Protein AF-A0AAW6I2W5-F1 (afdb_monomer_lite)

Secondary structure (DSSP, 8-state):
-PPPPHHHHHHHHHHHHHHT-HHHHHHHHHHTT-SSGGGS-GGGHHHHHHHHHHHHHHHHTTPPPTT--

Foldseek 3Di:
DPQQDLVNLVVLLVVLCVPVRPQLSCVLQVVVVHRDSVPPPSVCSVVSNVSSVVQVVCVVVVHDDPRPD

Structure (mmCIF, N/CA/C/O backbone):
data_AF-A0AAW6I2W5-F1
#
_entry.id   AF-A0AAW6I2W5-F1
#
loop_
_atom_site.group_PDB
_atom_site.id
_atom_site.type_symbol
_atom_site.label_atom_id
_atom_site.label_alt_id
_atom_site.label_comp_id
_atom_site.label_asym_id
_atom_site.label_entity_id
_atom_site.label_seq_id
_atom_site.pdbx_PDB_ins_code
_atom_site.Cartn_x
_atom_site.Cartn_y
_atom_site.Cartn_z
_atom_site.occupancy
_atom_site.B_iso_or_equiv
_atom_site.auth_seq_id
_atom_site.auth_comp_id
_atom_site.auth_asym_id
_atom_site.auth_atom_id
_atom_site.pdbx_PDB_model_num
ATOM 1 N N . MET A 1 1 ? 6.114 11.270 15.438 1.00 44.38 1 MET A N 1
ATOM 2 C CA . MET A 1 1 ? 5.857 10.873 14.041 1.00 44.38 1 MET A CA 1
ATOM 3 C C . MET A 1 1 ? 4.358 10.927 13.847 1.00 44.38 1 MET A C 1
ATOM 5 O O . MET A 1 1 ? 3.664 10.252 14.597 1.00 44.38 1 MET A O 1
ATOM 9 N N . SER A 1 2 ? 3.853 11.792 12.967 1.00 57.00 2 SER A N 1
ATOM 10 C CA . SER A 1 2 ? 2.435 11.745 12.601 1.00 57.00 2 SER A CA 1
ATOM 11 C C . SER A 1 2 ? 2.206 10.436 11.861 1.00 57.00 2 SER A C 1
ATOM 13 O O . SER A 1 2 ? 2.937 10.145 10.918 1.00 57.00 2 SER A O 1
ATOM 15 N N . THR A 1 3 ? 1.265 9.621 12.327 1.00 59.50 3 THR A N 1
ATOM 16 C CA . THR A 1 3 ? 0.819 8.444 11.584 1.00 59.50 3 THR A CA 1
ATOM 17 C C . THR A 1 3 ? 0.327 8.934 10.224 1.00 59.50 3 THR A C 1
ATOM 19 O O . THR A 1 3 ? -0.558 9.797 10.210 1.00 59.50 3 THR A O 1
ATOM 22 N N . PRO A 1 4 ? 0.902 8.457 9.104 1.00 70.12 4 PRO A N 1
ATOM 23 C CA . PRO A 1 4 ? 0.446 8.864 7.791 1.00 70.12 4 PRO A CA 1
ATOM 24 C C . PRO A 1 4 ? -1.040 8.558 7.690 1.00 70.1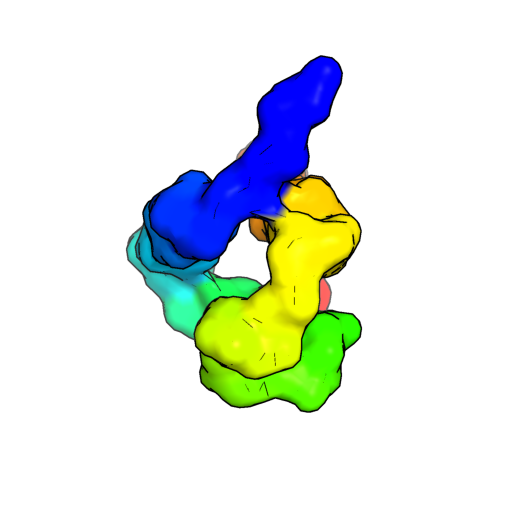2 4 PRO A C 1
ATOM 26 O O . PRO A 1 4 ? -1.480 7.456 8.008 1.00 70.12 4 PRO A O 1
ATOM 29 N N . GLY A 1 5 ? -1.828 9.570 7.352 1.00 83.56 5 GLY A N 1
ATOM 30 C CA . GLY A 1 5 ? -3.273 9.459 7.282 1.00 83.56 5 GLY A CA 1
ATOM 31 C C . GLY A 1 5 ? -3.723 8.766 5.999 1.00 83.56 5 GLY A C 1
ATOM 32 O O . GLY A 1 5 ? -2.969 8.624 5.036 1.00 83.56 5 GLY A O 1
ATOM 33 N N . TYR A 1 6 ? -5.016 8.439 5.939 1.00 85.12 6 TYR A N 1
ATOM 34 C CA . TYR A 1 6 ? -5.649 7.884 4.734 1.00 85.12 6 TYR A CA 1
ATOM 35 C C . TYR A 1 6 ? -5.332 8.707 3.476 1.00 85.12 6 TYR A C 1
ATOM 37 O O . TYR A 1 6 ? -5.096 8.171 2.400 1.00 85.12 6 TYR A O 1
ATOM 45 N N . LEU A 1 7 ? -5.304 10.032 3.617 1.00 86.25 7 LEU A N 1
ATOM 46 C CA . LEU A 1 7 ? -5.116 10.960 2.508 1.00 86.25 7 LEU A CA 1
ATOM 47 C C . LEU A 1 7 ? -3.679 10.940 1.958 1.00 86.25 7 LEU A C 1
ATOM 49 O O . LEU A 1 7 ? -3.485 11.092 0.754 1.00 86.25 7 LEU A O 1
ATOM 53 N N . GLU A 1 8 ? -2.685 10.729 2.821 1.00 89.12 8 GLU A N 1
ATOM 54 C CA . GLU A 1 8 ? -1.274 10.604 2.432 1.00 89.12 8 GLU A CA 1
ATOM 55 C C . GLU A 1 8 ? -1.031 9.263 1.742 1.00 89.12 8 GLU A C 1
ATOM 57 O O . GLU A 1 8 ? -0.510 9.231 0.627 1.00 89.12 8 GLU A O 1
ATOM 62 N N . ALA A 1 9 ? -1.539 8.179 2.330 1.00 88.25 9 ALA A N 1
ATOM 63 C CA . ALA A 1 9 ? -1.513 6.850 1.733 1.00 88.25 9 ALA A CA 1
ATOM 64 C C . ALA A 1 9 ? -2.214 6.807 0.361 1.00 88.25 9 ALA A C 1
ATOM 66 O O . ALA A 1 9 ? -1.683 6.244 -0.596 1.00 88.25 9 ALA A O 1
ATOM 67 N N . ALA A 1 10 ? -3.375 7.458 0.223 1.00 89.12 10 ALA A N 1
ATOM 68 C CA . ALA A 1 10 ? -4.112 7.529 -1.040 1.00 89.12 10 ALA A CA 1
ATOM 69 C C . ALA A 1 10 ? -3.326 8.275 -2.121 1.00 89.12 10 ALA A C 1
ATOM 71 O O . ALA A 1 10 ? -3.304 7.850 -3.279 1.00 89.12 10 ALA A O 1
ATOM 72 N N . LYS A 1 11 ? -2.669 9.380 -1.751 1.00 90.62 11 LYS A N 1
ATOM 73 C CA . LYS A 1 11 ? -1.815 10.144 -2.665 1.00 90.62 11 LYS A CA 1
ATOM 74 C C . LYS A 1 11 ? -0.612 9.324 -3.116 1.00 90.62 11 LYS A C 1
ATOM 76 O O . LYS A 1 11 ? -0.368 9.273 -4.317 1.00 90.62 11 LYS A O 1
ATOM 81 N N . ALA A 1 12 ? 0.074 8.655 -2.192 1.00 89.25 12 ALA A N 1
ATOM 82 C CA . ALA A 1 12 ? 1.224 7.808 -2.498 1.00 89.25 12 ALA A CA 1
ATOM 83 C C . ALA A 1 12 ? 0.840 6.647 -3.429 1.00 89.25 12 ALA A C 1
ATOM 85 O O . ALA A 1 12 ? 1.482 6.431 -4.452 1.00 89.25 12 ALA A O 1
ATOM 86 N N . LEU A 1 13 ? -0.270 5.957 -3.146 1.00 87.62 13 LEU A N 1
ATOM 87 C CA . LEU A 1 13 ? -0.753 4.858 -3.984 1.00 87.62 13 LEU A CA 1
ATOM 88 C C . LEU A 1 13 ? -1.168 5.341 -5.387 1.00 87.62 13 LEU A C 1
ATOM 90 O O . LEU A 1 13 ? -0.930 4.671 -6.391 1.00 87.62 13 LEU A O 1
ATOM 94 N N . THR A 1 14 ? -1.780 6.527 -5.467 1.00 89.88 14 THR A N 1
ATOM 95 C CA . THR A 1 14 ? -2.152 7.150 -6.746 1.00 89.88 14 THR A CA 1
ATOM 96 C C . THR A 1 14 ? -0.921 7.552 -7.554 1.00 89.88 14 THR A C 1
ATOM 98 O O . THR A 1 14 ? -0.919 7.385 -8.773 1.00 89.88 14 THR A O 1
ATOM 101 N N . ALA A 1 15 ? 0.112 8.081 -6.896 1.00 90.06 15 ALA A N 1
ATOM 102 C CA . ALA A 1 15 ? 1.382 8.414 -7.531 1.00 90.06 15 ALA A CA 1
ATOM 103 C C . ALA A 1 15 ? 2.059 7.148 -8.075 1.00 90.06 15 ALA A C 1
ATOM 105 O O . ALA A 1 15 ? 2.354 7.090 -9.265 1.00 90.06 15 ALA A O 1
ATOM 106 N N . LEU A 1 16 ? 2.131 6.085 -7.266 1.00 88.19 16 LEU A N 1
ATOM 107 C CA . LEU A 1 16 ? 2.688 4.790 -7.660 1.00 88.19 16 LEU A CA 1
ATOM 108 C C . LEU A 1 16 ? 2.001 4.229 -8.914 1.00 88.19 16 LEU A C 1
ATOM 110 O O . LEU A 1 16 ? 2.657 3.823 -9.871 1.00 88.19 16 LEU A O 1
ATOM 114 N N . SER A 1 17 ? 0.664 4.261 -8.932 1.00 88.12 17 SER A N 1
ATOM 115 C CA . SER A 1 17 ? -0.149 3.818 -10.073 1.00 88.12 17 SER A CA 1
ATOM 116 C C . SER A 1 17 ? 0.134 4.616 -11.352 1.00 88.12 17 SER A C 1
ATOM 118 O O . SER A 1 17 ? 0.082 4.061 -12.449 1.00 88.12 17 SER A O 1
ATOM 120 N N . LYS A 1 18 ? 0.435 5.914 -11.222 1.00 88.75 18 LYS A N 1
ATOM 121 C CA . LYS A 1 18 ? 0.744 6.800 -12.351 1.00 88.75 18 LYS A CA 1
ATOM 122 C C . LYS A 1 18 ? 2.178 6.661 -12.850 1.00 88.75 18 LYS A C 1
ATOM 124 O O . LYS A 1 18 ? 2.383 6.751 -14.054 1.00 88.75 18 LYS A O 1
ATOM 129 N N . GLU A 1 19 ? 3.138 6.507 -11.946 1.00 87.75 19 GLU A N 1
ATOM 130 C CA . GLU A 1 19 ? 4.567 6.530 -12.270 1.00 87.75 19 GLU A CA 1
ATOM 131 C C . GLU A 1 19 ? 5.089 5.151 -12.662 1.00 87.75 19 GLU A C 1
ATOM 133 O O . GLU A 1 19 ? 5.702 5.007 -13.714 1.00 87.75 19 GLU A O 1
ATOM 138 N N . LEU A 1 20 ? 4.803 4.130 -11.8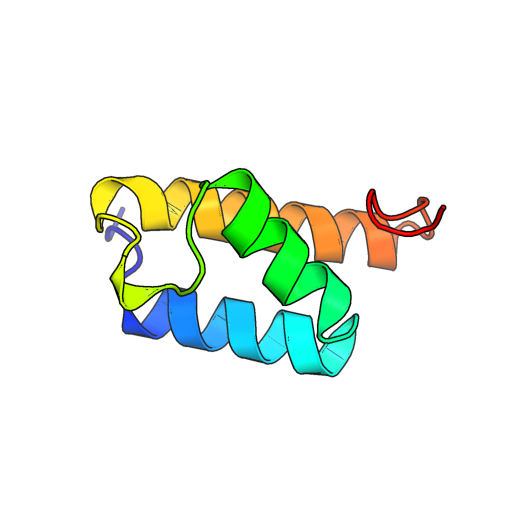51 1.00 83.31 20 LEU A N 1
ATOM 139 C CA . LEU A 1 20 ? 5.269 2.763 -12.097 1.00 83.31 20 LEU A CA 1
ATOM 140 C C . LEU A 1 20 ? 4.224 1.935 -12.841 1.00 83.31 20 LEU A C 1
ATOM 142 O O . LEU A 1 20 ? 4.556 1.040 -13.611 1.00 83.31 20 LEU A O 1
ATOM 146 N N . GLY A 1 21 ? 2.946 2.235 -12.618 1.00 83.50 21 GLY A N 1
ATOM 147 C CA . GLY A 1 21 ? 1.827 1.562 -13.259 1.00 83.50 21 GLY A CA 1
ATOM 148 C C . GLY A 1 21 ? 0.837 0.982 -12.257 1.00 83.50 21 GLY A C 1
ATOM 149 O O . GLY A 1 21 ? 1.163 0.616 -11.125 1.00 83.50 21 GLY A O 1
ATOM 150 N N . ASN A 1 22 ? -0.415 0.863 -12.696 1.00 83.38 22 ASN A N 1
ATOM 151 C CA . ASN A 1 22 ? -1.523 0.428 -11.845 1.00 83.38 22 ASN A CA 1
ATOM 152 C C . ASN A 1 22 ? -1.347 -0.991 -11.274 1.00 83.38 22 ASN A C 1
ATOM 154 O O . ASN A 1 22 ? -1.914 -1.310 -10.231 1.00 83.38 22 ASN A O 1
ATOM 158 N N . THR A 1 23 ? -0.556 -1.840 -11.932 1.00 85.69 23 THR A N 1
ATOM 159 C CA . THR A 1 23 ? -0.241 -3.190 -11.449 1.00 85.69 23 THR A CA 1
ATOM 160 C C . THR A 1 23 ? 0.475 -3.146 -10.101 1.00 85.69 23 THR A C 1
ATOM 162 O O . THR A 1 23 ? 0.068 -3.858 -9.192 1.00 85.69 23 THR A O 1
ATOM 165 N N . TYR A 1 24 ? 1.437 -2.237 -9.913 1.00 85.38 24 TYR A N 1
ATOM 166 C CA . TYR A 1 24 ? 2.182 -2.114 -8.654 1.00 85.38 24 TYR A CA 1
ATOM 167 C C . TYR A 1 24 ? 1.331 -1.550 -7.521 1.00 85.38 24 TYR A C 1
ATOM 169 O O . TYR A 1 2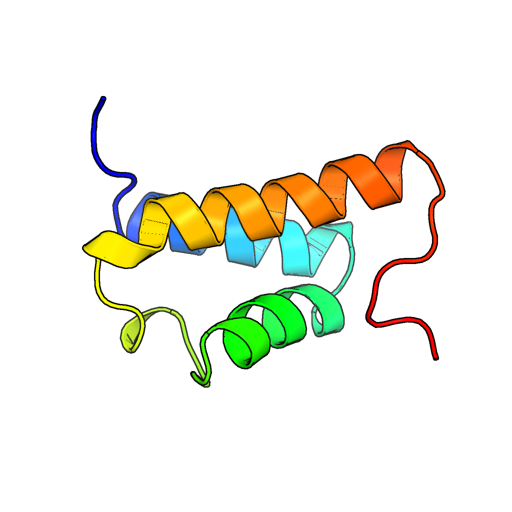4 ? 1.392 -2.027 -6.394 1.00 85.38 24 TYR A O 1
ATOM 177 N N . ALA A 1 25 ? 0.457 -0.586 -7.819 1.00 86.50 25 ALA A N 1
ATOM 178 C CA . ALA A 1 25 ? -0.510 -0.100 -6.838 1.00 86.50 25 ALA A CA 1
ATOM 179 C C . ALA A 1 25 ? -1.462 -1.212 -6.364 1.00 86.50 25 ALA A C 1
ATOM 181 O O . ALA A 1 25 ? -1.777 -1.297 -5.177 1.00 86.50 25 ALA A O 1
ATOM 182 N N . LYS A 1 26 ? -1.896 -2.094 -7.273 1.00 87.38 26 LYS A N 1
ATOM 183 C CA . LYS A 1 26 ? -2.681 -3.283 -6.917 1.00 87.38 26 LYS A CA 1
ATOM 184 C C .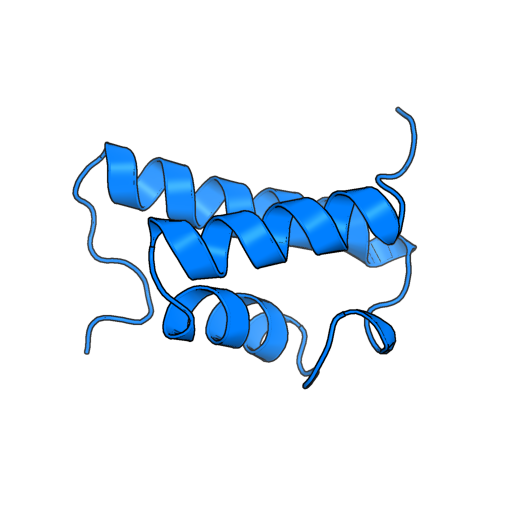 LYS A 1 26 ? -1.863 -4.317 -6.155 1.00 87.38 26 LYS A C 1
ATOM 186 O O . LYS A 1 26 ? -2.413 -4.937 -5.250 1.00 87.38 26 LYS A O 1
ATOM 191 N N . ASP A 1 27 ? -0.590 -4.492 -6.487 1.00 88.12 27 ASP A N 1
ATOM 192 C CA . ASP A 1 27 ? 0.299 -5.423 -5.792 1.00 88.12 27 ASP A CA 1
ATOM 193 C C . ASP A 1 27 ? 0.530 -5.008 -4.334 1.00 88.12 27 ASP A C 1
ATOM 195 O O . ASP A 1 27 ? 0.394 -5.825 -3.421 1.00 88.12 27 ASP A O 1
ATOM 199 N N . VAL A 1 28 ? 0.731 -3.706 -4.091 1.00 88.00 28 VAL A N 1
ATOM 200 C CA . VAL A 1 28 ? 0.757 -3.136 -2.738 1.00 88.00 28 VAL A CA 1
ATOM 201 C C . VAL A 1 28 ? -0.521 -3.509 -1.994 1.00 88.00 28 VAL A C 1
ATOM 203 O O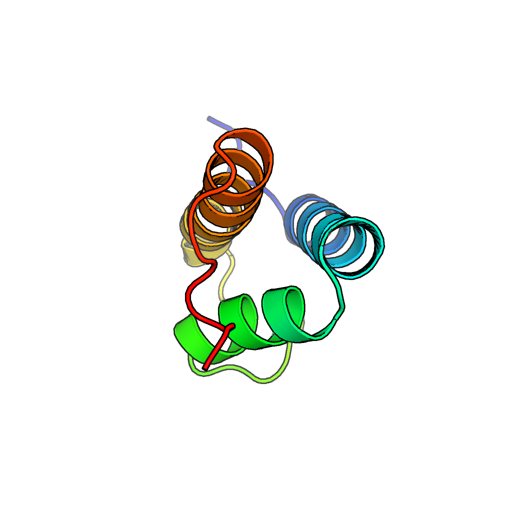 . VAL A 1 28 ? -0.440 -4.116 -0.934 1.00 88.00 28 VAL A O 1
ATOM 206 N N . LEU A 1 29 ? -1.701 -3.211 -2.547 1.00 88.38 29 LEU A N 1
ATOM 207 C CA . LEU A 1 29 ? -2.982 -3.538 -1.902 1.00 88.38 29 LEU A CA 1
ATOM 208 C C . LEU A 1 29 ? -3.144 -5.048 -1.647 1.00 88.38 29 LEU A C 1
ATOM 210 O O . LEU A 1 29 ? -3.559 -5.453 -0.561 1.00 88.38 29 LEU A O 1
ATOM 214 N N . THR A 1 30 ? -2.744 -5.874 -2.614 1.00 88.56 30 THR A N 1
ATOM 215 C CA . THR A 1 30 ? -2.786 -7.340 -2.525 1.00 88.56 30 THR A CA 1
ATOM 216 C C . THR A 1 30 ? -1.849 -7.864 -1.437 1.00 88.56 30 THR A C 1
ATOM 218 O O . THR A 1 30 ? -2.226 -8.780 -0.711 1.00 88.56 30 THR A O 1
ATOM 221 N N . SER A 1 31 ? -0.684 -7.239 -1.240 1.00 86.31 31 SER A N 1
ATOM 222 C CA . SER A 1 31 ? 0.247 -7.559 -0.146 1.00 86.31 31 SER A CA 1
ATOM 223 C C . SER A 1 31 ? -0.378 -7.335 1.239 1.00 86.31 31 SER A C 1
ATOM 225 O O . SER A 1 31 ? -0.008 -8.009 2.197 1.00 86.31 31 SER A O 1
ATOM 227 N N . PHE A 1 32 ? -1.356 -6.430 1.351 1.00 86.31 32 PHE A N 1
ATOM 228 C CA . PHE A 1 32 ? -2.154 -6.218 2.566 1.00 86.31 32 PHE A CA 1
ATOM 229 C C . PHE A 1 32 ? -3.423 -7.085 2.620 1.00 86.31 32 PHE A C 1
ATOM 231 O O . PHE A 1 32 ? -4.200 -6.975 3.566 1.00 86.31 32 PHE A O 1
ATOM 238 N N . GLY A 1 33 ? -3.657 -7.941 1.621 1.00 87.38 33 GLY A N 1
ATOM 239 C CA . GLY A 1 33 ? -4.848 -8.785 1.531 1.00 87.38 33 GLY A CA 1
ATOM 240 C C . GLY A 1 33 ? -6.139 -8.003 1.279 1.00 87.38 33 GLY A C 1
ATOM 241 O O . GLY A 1 33 ? -7.223 -8.492 1.595 1.00 87.38 33 GLY A O 1
ATOM 242 N N . VAL A 1 34 ? -6.044 -6.787 0.732 1.00 88.75 34 VAL A N 1
ATOM 243 C CA . VAL A 1 34 ? -7.195 -5.909 0.492 1.00 88.75 34 VAL A CA 1
ATOM 244 C C . VAL A 1 34 ? -7.345 -5.544 -0.982 1.00 88.75 34 VAL A C 1
ATOM 246 O O . VAL A 1 34 ? -6.391 -5.569 -1.753 1.00 88.75 34 VAL A O 1
ATOM 249 N N . ALA A 1 35 ? -8.552 -5.133 -1.375 1.00 86.19 35 ALA A N 1
ATOM 250 C CA . ALA A 1 35 ? -8.821 -4.633 -2.724 1.00 86.19 35 ALA A CA 1
ATOM 251 C C . ALA A 1 35 ? -8.703 -3.103 -2.833 1.00 86.19 35 ALA A C 1
ATOM 253 O O . ALA A 1 35 ? -8.685 -2.558 -3.937 1.00 86.19 35 ALA A O 1
ATOM 254 N N . GLY A 1 36 ? -8.636 -2.389 -1.707 1.00 85.62 36 GLY A N 1
ATOM 255 C CA . GLY A 1 36 ? -8.561 -0.934 -1.697 1.00 85.62 36 GLY A CA 1
ATOM 256 C C . GLY A 1 36 ? -8.110 -0.364 -0.361 1.00 85.62 36 GLY A C 1
ATOM 257 O O . GLY A 1 36 ? -8.305 -0.968 0.690 1.00 85.62 36 GLY A O 1
ATOM 258 N N . LEU A 1 37 ? -7.556 0.849 -0.408 1.00 85.56 37 LEU A N 1
ATOM 259 C CA . LEU A 1 37 ? -7.003 1.532 0.763 1.00 85.56 37 LEU A CA 1
ATOM 260 C C . LEU A 1 37 ? -8.023 1.714 1.898 1.00 85.56 37 LEU A C 1
ATOM 262 O O . LEU A 1 37 ? -7.652 1.663 3.060 1.00 85.56 37 LEU A O 1
ATOM 266 N N . SER A 1 38 ? -9.311 1.879 1.574 1.00 85.94 38 SER A N 1
ATOM 267 C CA . SER A 1 38 ? -10.387 2.004 2.576 1.00 85.94 38 SER A CA 1
ATOM 268 C C . SER A 1 38 ? -10.533 0.792 3.505 1.00 85.94 38 SER A C 1
ATOM 270 O O . SER A 1 38 ? -11.122 0.914 4.574 1.00 85.94 38 SER A O 1
ATOM 272 N N . GLN A 1 39 ? -10.004 -0.367 3.103 1.00 87.75 39 GLN A N 1
ATOM 273 C CA . GLN A 1 39 ? -10.007 -1.591 3.902 1.00 87.75 39 GLN A CA 1
ATOM 274 C C . GLN A 1 39 ? -8.730 -1.746 4.740 1.00 87.75 39 GLN A C 1
ATOM 276 O O . GLN A 1 39 ? -8.650 -2.668 5.548 1.00 87.75 39 GLN A O 1
ATOM 281 N N . ILE A 1 40 ? -7.732 -0.877 4.547 1.00 86.81 40 ILE A N 1
ATOM 282 C CA . ILE A 1 40 ? -6.479 -0.912 5.297 1.00 86.81 40 ILE A CA 1
ATOM 283 C C . ILE A 1 40 ? -6.684 -0.129 6.594 1.00 86.81 40 ILE A C 1
ATOM 285 O O . ILE A 1 40 ? -7.049 1.049 6.546 1.00 86.81 40 ILE A O 1
ATOM 289 N N . PRO A 1 41 ? -6.467 -0.753 7.761 1.00 87.12 41 PRO A N 1
ATOM 290 C CA . PRO A 1 41 ? -6.550 -0.046 9.024 1.00 87.12 41 PRO A CA 1
ATOM 291 C C . PRO A 1 41 ? -5.4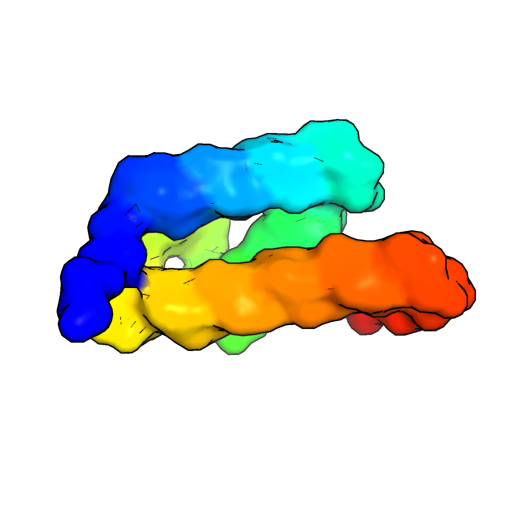44 1.020 9.106 1.00 87.12 41 PRO A C 1
ATOM 293 O O . PRO A 1 41 ? -4.334 0.808 8.613 1.00 87.12 41 PRO A O 1
ATOM 296 N N . PRO A 1 42 ? -5.708 2.170 9.749 1.00 84.94 42 PRO A N 1
ATOM 297 C CA . PRO A 1 42 ? -4.777 3.296 9.774 1.00 84.94 42 PRO A CA 1
ATOM 298 C C . PRO A 1 42 ? -3.435 2.995 10.451 1.00 84.94 42 PRO A C 1
ATOM 300 O O . PRO A 1 42 ? -2.446 3.673 10.189 1.00 84.94 42 PRO A O 1
ATOM 303 N N . GLU A 1 43 ? -3.380 1.959 11.286 1.00 88.25 43 GLU A N 1
ATOM 304 C CA . GLU A 1 43 ? -2.142 1.438 11.874 1.00 88.25 43 GLU A CA 1
ATOM 305 C C . GLU A 1 43 ? -1.177 0.837 10.838 1.00 88.25 43 GLU A C 1
ATOM 307 O O . GLU A 1 43 ? 0.025 0.809 11.080 1.00 88.25 43 GLU A O 1
ATOM 312 N N . LEU A 1 44 ? -1.686 0.405 9.677 1.00 88.56 44 LEU A N 1
ATOM 313 C CA . LEU A 1 44 ? -0.905 -0.178 8.582 1.00 88.56 44 LEU A CA 1
ATOM 314 C C . LEU A 1 44 ? -0.569 0.835 7.479 1.00 88.56 44 LEU A C 1
ATOM 316 O O . LEU A 1 44 ? 0.178 0.504 6.562 1.00 88.56 44 LEU A O 1
ATOM 320 N N . TYR A 1 45 ? -1.060 2.077 7.558 1.00 88.44 45 TYR A N 1
ATOM 321 C CA . TYR A 1 45 ? -0.653 3.139 6.630 1.00 88.44 45 TYR A CA 1
ATOM 322 C C . TYR A 1 45 ? 0.862 3.415 6.613 1.00 88.44 45 TYR A C 1
ATOM 324 O O . TYR A 1 45 ? 1.381 3.600 5.511 1.00 88.44 45 TYR A O 1
ATOM 332 N N . PRO A 1 46 ? 1.600 3.395 7.747 1.00 88.19 46 PRO A N 1
ATOM 333 C CA . PRO A 1 46 ? 3.061 3.478 7.724 1.00 88.19 46 PRO A CA 1
ATOM 334 C C . PRO A 1 46 ? 3.683 2.355 6.891 1.00 88.19 46 PRO A C 1
ATOM 336 O O . PRO A 1 46 ? 4.459 2.620 5.980 1.00 88.19 46 PRO A O 1
ATOM 339 N N . THR A 1 47 ? 3.262 1.111 7.130 1.00 89.88 47 THR A N 1
ATOM 340 C CA . THR A 1 47 ? 3.768 -0.065 6.411 1.00 89.88 47 THR A CA 1
ATOM 341 C C . THR A 1 47 ? 3.418 -0.020 4.925 1.00 89.88 47 THR A C 1
ATOM 343 O O . THR A 1 47 ? 4.210 -0.432 4.080 1.00 89.88 47 THR A O 1
ATOM 346 N N . LEU A 1 48 ? 2.238 0.500 4.574 1.00 88.94 48 LEU A N 1
ATOM 347 C CA . LEU A 1 48 ? 1.847 0.711 3.182 1.00 88.94 48 LEU A CA 1
ATOM 348 C C . LEU A 1 48 ? 2.730 1.756 2.505 1.00 88.94 48 LEU A C 1
ATOM 350 O O . LEU A 1 48 ? 3.152 1.535 1.372 1.00 88.94 48 LEU A O 1
ATOM 354 N N . MET A 1 49 ? 3.044 2.857 3.187 1.00 88.94 49 MET A N 1
ATOM 355 C CA . MET A 1 49 ? 3.986 3.842 2.662 1.00 88.94 49 MET A CA 1
ATOM 356 C C . MET A 1 49 ? 5.378 3.245 2.460 1.00 88.94 49 MET A C 1
ATOM 358 O O . MET A 1 49 ? 5.925 3.404 1.374 1.00 88.94 49 MET A O 1
ATOM 362 N N . GLU A 1 50 ? 5.903 2.485 3.425 1.00 88.88 50 GLU A N 1
ATOM 363 C CA . GLU A 1 50 ? 7.193 1.792 3.277 1.00 88.88 50 GLU A CA 1
ATOM 364 C C . GLU A 1 50 ? 7.198 0.837 2.074 1.00 88.88 50 GLU A C 1
ATOM 366 O O . GLU A 1 50 ? 8.169 0.779 1.319 1.00 88.88 50 GLU A O 1
ATOM 371 N N . ARG A 1 51 ? 6.093 0.113 1.841 1.00 87.44 51 ARG A N 1
ATOM 372 C CA . ARG A 1 51 ? 5.944 -0.771 0.675 1.00 87.44 51 ARG A CA 1
ATOM 373 C C . ARG A 1 51 ? 5.981 0.023 -0.633 1.00 87.44 51 ARG A C 1
ATOM 375 O O . ARG A 1 51 ? 6.673 -0.380 -1.562 1.00 87.44 51 ARG A O 1
ATOM 382 N N . ILE A 1 52 ? 5.253 1.140 -0.701 1.00 88.19 52 ILE A N 1
ATOM 383 C CA . ILE A 1 52 ? 5.221 2.032 -1.870 1.00 88.19 52 ILE A CA 1
ATOM 384 C C . ILE A 1 52 ? 6.613 2.616 -2.139 1.00 88.19 52 ILE A C 1
ATOM 386 O O . ILE A 1 52 ? 7.082 2.558 -3.273 1.00 88.19 52 ILE A O 1
ATOM 390 N N . GLU A 1 53 ? 7.294 3.128 -1.114 1.00 87.81 53 GLU A N 1
ATOM 391 C CA . GLU A 1 53 ? 8.666 3.640 -1.226 1.00 87.81 53 GLU A CA 1
ATOM 392 C C . GLU A 1 53 ? 9.637 2.558 -1.710 1.00 87.81 53 GLU A C 1
ATOM 394 O O . GLU A 1 53 ? 10.484 2.831 -2.558 1.00 87.81 53 GLU A O 1
ATOM 399 N N . GLY A 1 54 ? 9.470 1.312 -1.259 1.00 86.81 54 GLY A N 1
ATOM 400 C CA . GLY A 1 54 ? 10.240 0.170 -1.749 1.00 86.81 54 GLY A CA 1
ATOM 401 C C . GLY A 1 54 ? 10.137 -0.026 -3.266 1.00 86.81 54 GLY A C 1
ATOM 402 O O . GLY A 1 54 ? 11.154 -0.276 -3.914 1.00 86.81 54 GLY A O 1
ATOM 403 N N . PHE A 1 55 ? 8.946 0.155 -3.848 1.00 85.19 55 PHE A N 1
ATOM 404 C CA . PHE A 1 55 ? 8.760 0.094 -5.302 1.00 85.19 55 PHE A CA 1
ATOM 405 C C . PHE A 1 55 ? 9.472 1.238 -6.029 1.00 85.19 55 PHE A C 1
ATOM 407 O O . PHE A 1 55 ? 10.113 0.996 -7.050 1.00 85.19 55 PHE A O 1
ATOM 414 N N . TYR A 1 56 ? 9.411 2.464 -5.503 1.00 85.06 56 TYR A N 1
ATOM 415 C CA . TYR A 1 56 ? 10.147 3.592 -6.080 1.00 85.06 56 TYR A CA 1
ATOM 416 C C . TYR A 1 56 ? 11.658 3.368 -6.030 1.00 85.06 56 TYR A C 1
ATOM 418 O O . TYR A 1 56 ? 12.325 3.512 -7.049 1.00 85.06 56 TYR A O 1
ATOM 426 N N . ILE A 1 57 ? 12.189 2.922 -4.888 1.00 86.12 57 ILE A N 1
ATOM 427 C CA . ILE A 1 57 ? 13.617 2.616 -4.732 1.00 86.12 57 ILE A CA 1
ATOM 428 C C . ILE A 1 57 ? 14.047 1.518 -5.708 1.00 86.12 57 ILE A C 1
ATOM 430 O O . ILE A 1 57 ? 15.121 1.605 -6.303 1.00 86.12 57 ILE A O 1
ATOM 434 N N . ALA A 1 58 ? 13.234 0.473 -5.873 1.00 84.62 58 ALA A N 1
ATOM 435 C CA . ALA A 1 58 ? 13.518 -0.595 -6.822 1.00 84.62 58 ALA A CA 1
ATOM 436 C C . ALA A 1 58 ? 13.489 -0.083 -8.272 1.00 84.62 58 ALA A C 1
ATOM 438 O O . ALA A 1 58 ? 14.413 -0.379 -9.028 1.00 84.62 58 ALA A O 1
ATOM 439 N N . HIS A 1 59 ? 12.519 0.763 -8.627 1.00 83.00 59 HIS A N 1
ATOM 440 C CA . HIS A 1 59 ? 12.432 1.380 -9.948 1.00 83.00 59 HIS A CA 1
ATOM 441 C C . HIS A 1 59 ? 13.617 2.309 -10.242 1.00 83.00 59 HIS A C 1
ATOM 443 O O . HIS A 1 59 ? 14.244 2.189 -11.292 1.00 83.00 59 HIS A O 1
ATOM 449 N N . GLU A 1 60 ? 13.989 3.179 -9.298 1.00 83.44 60 GLU A N 1
ATOM 450 C CA . GLU A 1 60 ? 15.158 4.060 -9.416 1.00 83.44 60 GLU A CA 1
ATOM 451 C C . GLU A 1 60 ? 16.468 3.274 -9.546 1.00 83.44 60 GLU A C 1
ATOM 453 O O . GLU A 1 60 ? 17.399 3.706 -10.226 1.00 83.44 60 GLU A O 1
ATOM 458 N N . ARG A 1 61 ? 16.551 2.100 -8.912 1.00 81.75 61 ARG A N 1
ATOM 459 C CA . ARG A 1 61 ? 17.713 1.205 -8.997 1.00 81.75 61 ARG A CA 1
ATOM 460 C C . ARG A 1 61 ? 17.694 0.285 -10.218 1.00 81.75 61 ARG A C 1
ATOM 462 O O . ARG A 1 61 ? 18.659 -0.455 -10.402 1.00 81.75 61 ARG A O 1
ATOM 469 N N . GLY A 1 62 ? 16.634 0.308 -11.029 1.00 77.44 62 GLY A N 1
ATOM 470 C CA . GLY A 1 62 ? 16.447 -0.618 -12.149 1.00 77.44 62 GLY A CA 1
ATOM 471 C C . GLY A 1 62 ? 16.373 -2.086 -11.712 1.00 77.44 62 GLY A C 1
ATOM 472 O O . GLY A 1 62 ? 16.769 -2.972 -12.467 1.00 77.44 62 GLY A O 1
ATOM 473 N N . LEU A 1 63 ? 15.943 -2.340 -10.474 1.00 74.12 63 LEU A N 1
ATOM 474 C CA . LEU A 1 63 ? 15.718 -3.685 -9.956 1.00 74.12 63 LEU A CA 1
ATOM 475 C C . LEU A 1 63 ? 14.366 -4.205 -10.460 1.00 74.12 63 LEU A C 1
ATOM 477 O O . LEU A 1 63 ? 13.432 -3.409 -10.578 1.00 74.12 63 LEU A O 1
ATOM 481 N N . PRO A 1 64 ? 14.245 -5.520 -10.722 1.00 65.00 64 PRO A N 1
ATOM 482 C CA . PRO A 1 64 ? 12.969 -6.109 -11.098 1.00 65.00 64 PRO A CA 1
ATOM 483 C C . PRO A 1 64 ? 11.962 -5.856 -9.979 1.00 65.00 64 PRO A C 1
ATOM 485 O O . PRO A 1 64 ? 12.229 -6.145 -8.808 1.00 65.00 64 PRO A O 1
ATOM 488 N N . LEU A 1 65 ? 10.825 -5.272 -10.337 1.00 68.56 65 LEU A N 1
ATOM 489 C CA . LEU A 1 65 ? 9.732 -5.068 -9.400 1.00 68.56 65 LEU A CA 1
ATOM 490 C C . LEU A 1 65 ? 9.004 -6.411 -9.243 1.00 68.56 65 LEU A C 1
ATOM 492 O O . LEU A 1 65 ? 8.825 -7.121 -10.228 1.00 68.56 65 LEU A O 1
ATOM 496 N N . ASP A 1 66 ? 8.554 -6.759 -8.033 1.00 60.31 66 ASP A N 1
ATOM 497 C CA . ASP A 1 66 ? 7.925 -8.060 -7.691 1.00 60.31 66 ASP A CA 1
ATOM 498 C C . ASP A 1 66 ? 6.650 -8.407 -8.515 1.00 60.31 66 ASP A C 1
ATOM 500 O O . ASP A 1 66 ? 6.045 -9.455 -8.324 1.00 60.31 66 ASP A O 1
ATOM 504 N N . GLY A 1 67 ? 6.248 -7.547 -9.462 1.00 51.97 67 GLY A N 1
ATOM 505 C CA . GLY A 1 67 ? 5.168 -7.758 -10.431 1.00 51.97 67 GLY A CA 1
ATOM 506 C C . GLY A 1 67 ? 5.615 -8.008 -11.882 1.00 51.97 67 GLY A C 1
ATOM 507 O O . GLY A 1 67 ? 4.754 -8.118 -12.752 1.00 51.97 67 GLY A O 1
ATOM 508 N N . GLU A 1 68 ? 6.919 -8.081 -12.170 1.00 45.66 68 GLU A N 1
ATOM 509 C CA . GLU A 1 68 ? 7.466 -8.459 -13.484 1.00 45.66 68 GLU A CA 1
ATOM 510 C C . GLU A 1 68 ? 7.748 -9.970 -13.534 1.00 45.66 68 GLU A C 1
ATOM 512 O O . GLU A 1 68 ? 8.886 -10.415 -13.388 1.00 45.66 68 GLU A O 1
ATOM 517 N N . THR A 1 69 ? 6.703 -10.779 -13.730 1.00 40.22 69 THR A N 1
ATOM 518 C CA . THR A 1 69 ? 6.831 -12.176 -14.196 1.00 40.22 69 THR A CA 1
ATOM 519 C C . THR A 1 69 ? 5.891 -12.455 -15.354 1.00 40.22 69 THR A C 1
ATOM 521 O O . THR A 1 69 ? 4.785 -11.869 -15.378 1.00 40.22 69 THR A O 1
#

Radius of gyration: 11.46 Å; chains: 1; bounding box: 28×24×28 Å

Sequence (69 aa):
MSTPGYLEAAKALTALSKELGNTYAKDVLTSFGVAGLSQIPPELYPTLMERIEGFYIAHERGLPLDGET

pLDDT: mean 82.21, std 11.62, range [40.22, 90.62]

Organism: NCBI:txid644357